Protein AF-A0A0F9M2F1-F1 (afdb_monomer_lite)

Secondary structure (DSSP, 8-state):
--TT-EEEEEEEEEEEE-TTSEEEEEEEEEEEEEEEEEEEEEEEEEEEEEETTE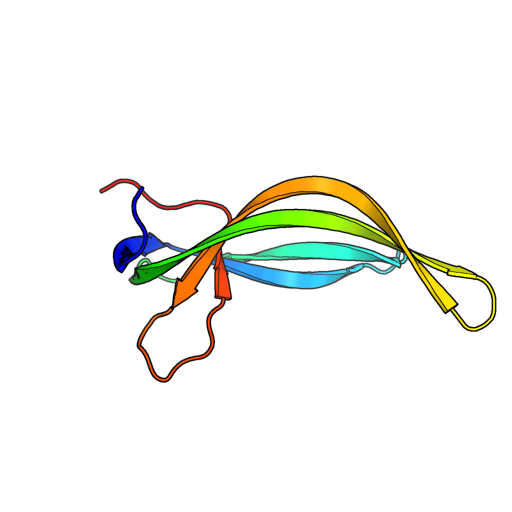EEEEEEEEEEEEEEESSTTSPPEEES--B--

Organism: NCBI:txid412755

Structure (mmCIF, N/CA/C/O backbone):
data_AF-A0A0F9M2F1-F1
#
_entry.id   AF-A0A0F9M2F1-F1
#
loop_
_atom_site.group_PDB
_atom_site.id
_atom_site.type_symbol
_atom_site.label_atom_id
_atom_site.label_alt_id
_atom_site.label_comp_id
_atom_site.label_asym_id
_atom_site.label_entity_id
_atom_site.label_seq_id
_atom_site.pdbx_PDB_ins_code
_atom_site.Cartn_x
_atom_site.Cartn_y
_atom_site.Cartn_z
_atom_site.occupancy
_atom_site.B_iso_or_equiv
_atom_site.auth_seq_id
_atom_site.auth_comp_id
_atom_site.auth_asym_id
_atom_site.auth_atom_id
_atom_site.pdbx_PDB_model_num
ATOM 1 N N . MET A 1 1 ? -10.609 -8.960 7.179 1.00 85.38 1 MET A N 1
ATOM 2 C CA . MET A 1 1 ? -10.655 -7.482 7.124 1.00 85.38 1 MET A CA 1
ATOM 3 C C . MET A 1 1 ? -11.760 -7.044 6.184 1.00 85.38 1 MET A C 1
ATOM 5 O O . MET A 1 1 ? -11.859 -7.613 5.103 1.00 85.38 1 MET A O 1
ATOM 9 N N . LYS A 1 2 ? -12.598 -6.093 6.603 1.00 91.50 2 LYS A N 1
ATOM 10 C CA . LYS A 1 2 ? -13.741 -5.568 5.841 1.00 91.50 2 LYS A CA 1
ATOM 11 C C . LYS A 1 2 ? -13.509 -4.097 5.487 1.00 91.50 2 LYS A C 1
ATOM 13 O O . LYS A 1 2 ? -12.877 -3.377 6.253 1.00 91.50 2 LYS A O 1
ATOM 18 N N . LEU A 1 3 ? -14.013 -3.651 4.338 1.00 93.62 3 LEU A N 1
ATOM 19 C CA . LEU A 1 3 ? -13.986 -2.226 3.992 1.00 93.62 3 LEU A CA 1
ATOM 20 C C . LEU A 1 3 ? -14.860 -1.431 4.974 1.00 93.62 3 LEU A C 1
ATOM 22 O O . LEU A 1 3 ? -15.851 -1.950 5.481 1.00 93.62 3 LEU A O 1
ATOM 26 N N . GLY A 1 4 ? -14.464 -0.196 5.264 1.00 92.12 4 GLY A N 1
ATOM 27 C CA . GLY A 1 4 ? -15.089 0.667 6.267 1.00 92.12 4 GLY A CA 1
ATOM 28 C C . GLY A 1 4 ? -14.674 0.369 7.711 1.00 92.12 4 GLY A C 1
ATOM 29 O O . GLY A 1 4 ? -15.015 1.141 8.601 1.00 92.12 4 GLY A O 1
ATOM 30 N N . GLN A 1 5 ? -13.923 -0.708 7.968 1.00 94.31 5 GLN A N 1
ATOM 31 C CA . GLN A 1 5 ? -13.423 -0.988 9.313 1.00 94.31 5 GLN A CA 1
ATOM 32 C C . GLN A 1 5 ? -12.309 0.006 9.696 1.00 94.31 5 GLN A C 1
ATOM 34 O O . GLN A 1 5 ? -11.482 0.389 8.860 1.00 94.31 5 GLN A O 1
ATOM 39 N N . LYS A 1 6 ? -12.262 0.366 10.978 1.00 95.12 6 LYS A N 1
ATOM 40 C CA . LYS A 1 6 ? -11.132 1.074 11.582 1.00 95.12 6 LYS A CA 1
ATOM 41 C C . LYS A 1 6 ? -9.980 0.097 11.818 1.00 95.12 6 LYS A C 1
ATOM 43 O O . LYS A 1 6 ? -10.215 -1.039 12.222 1.00 95.12 6 LYS A O 1
ATOM 48 N N . VAL A 1 7 ? -8.757 0.518 11.516 1.00 95.44 7 VAL A N 1
ATOM 49 C CA . VAL A 1 7 ? -7.535 -0.283 11.653 1.00 95.44 7 VAL A CA 1
ATOM 50 C C . VAL A 1 7 ? -6.397 0.557 12.211 1.00 95.44 7 VAL A C 1
ATOM 52 O O . VAL A 1 7 ? -6.369 1.769 12.001 1.00 95.44 7 VAL A O 1
ATOM 55 N N . LEU A 1 8 ? -5.441 -0.089 12.875 1.00 97.00 8 LEU A N 1
ATOM 56 C CA . LEU A 1 8 ? -4.226 0.558 13.357 1.00 97.00 8 LEU A CA 1
ATOM 57 C C . LEU A 1 8 ? -3.092 0.406 12.340 1.00 97.00 8 LEU A C 1
ATOM 59 O O . LEU A 1 8 ? -2.865 -0.671 11.783 1.00 97.00 8 LEU A O 1
ATOM 63 N N . ILE A 1 9 ? -2.373 1.499 12.110 1.00 96.69 9 ILE A N 1
ATOM 64 C CA . ILE A 1 9 ? -1.192 1.560 11.245 1.00 96.69 9 ILE A CA 1
ATOM 65 C C . ILE A 1 9 ? -0.078 2.328 11.951 1.00 96.69 9 ILE A C 1
ATOM 67 O O . ILE A 1 9 ? -0.353 3.154 12.813 1.00 96.69 9 ILE A O 1
ATOM 71 N N . ASN A 1 10 ? 1.164 2.108 11.541 1.00 97.25 10 ASN A N 1
ATOM 72 C CA . ASN A 1 10 ? 2.346 2.851 12.000 1.00 97.25 10 ASN A CA 1
ATOM 73 C C . ASN A 1 10 ? 3.262 3.257 10.833 1.00 97.25 10 ASN A C 1
ATOM 75 O O . ASN A 1 10 ? 4.433 3.577 11.022 1.00 97.25 10 ASN A O 1
ATOM 79 N N . HIS A 1 11 ? 2.755 3.187 9.602 1.00 97.62 11 HIS A N 1
ATOM 80 C CA . HIS A 1 11 ? 3.516 3.535 8.414 1.00 97.62 11 HIS A CA 1
ATOM 81 C C . HIS A 1 11 ? 2.603 3.919 7.252 1.00 97.62 11 HIS A C 1
ATOM 83 O O . HIS A 1 11 ? 1.401 3.655 7.276 1.00 97.62 11 HIS A O 1
ATOM 89 N N . TYR A 1 12 ? 3.190 4.489 6.205 1.00 97.31 12 TYR A N 1
ATOM 90 C CA . TYR A 1 12 ? 2.580 4.583 4.883 1.00 97.31 12 TYR A CA 1
ATOM 91 C C . TYR A 1 12 ? 3.597 4.306 3.780 1.00 97.31 12 TYR A C 1
ATOM 93 O O . TYR A 1 12 ? 4.806 4.367 3.992 1.00 97.31 12 TYR A O 1
ATOM 101 N N . LEU A 1 13 ? 3.093 3.982 2.593 1.00 97.69 13 LEU A N 1
ATOM 102 C CA . LEU A 1 13 ? 3.892 3.726 1.408 1.00 97.69 13 LEU A CA 1
ATOM 103 C C . LEU A 1 13 ? 3.976 4.976 0.538 1.00 97.69 13 LEU A C 1
ATOM 105 O O . LEU A 1 13 ? 2.958 5.549 0.140 1.00 97.69 13 LEU A O 1
ATOM 109 N N . ARG A 1 14 ? 5.201 5.354 0.182 1.00 96.81 14 ARG A N 1
ATOM 110 C CA . ARG A 1 14 ? 5.503 6.402 -0.792 1.00 96.81 14 ARG A CA 1
ATOM 111 C C . ARG A 1 14 ? 6.130 5.778 -2.028 1.00 96.81 14 ARG A C 1
ATOM 113 O O . ARG A 1 14 ? 7.055 4.982 -1.929 1.00 96.81 14 ARG A O 1
ATOM 120 N N . ARG A 1 15 ? 5.634 6.134 -3.212 1.00 94.56 15 ARG A N 1
ATOM 121 C CA . ARG A 1 15 ? 6.218 5.663 -4.472 1.00 94.56 15 ARG A CA 1
ATOM 122 C C . ARG A 1 15 ? 7.430 6.526 -4.823 1.00 94.56 15 ARG A C 1
ATOM 124 O O . ARG A 1 15 ? 7.264 7.731 -4.991 1.00 94.56 15 ARG A O 1
ATOM 131 N N . ILE A 1 16 ? 8.604 5.917 -4.975 1.00 94.62 16 ILE A N 1
ATOM 132 C CA . ILE A 1 16 ? 9.860 6.618 -5.281 1.00 94.62 16 ILE A CA 1
ATOM 133 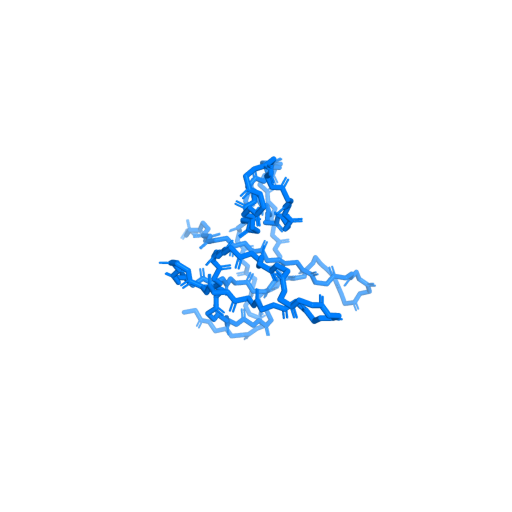C C . ILE A 1 16 ? 10.539 6.060 -6.537 1.00 94.62 16 ILE A C 1
ATOM 135 O O . ILE A 1 16 ? 10.197 4.975 -7.019 1.00 94.62 16 ILE A O 1
ATOM 139 N N . TRP A 1 17 ? 11.494 6.830 -7.053 1.00 91.62 17 TRP A N 1
ATOM 140 C CA . TRP A 1 17 ? 12.426 6.444 -8.108 1.00 91.62 17 TRP A CA 1
ATOM 141 C C . TRP A 1 17 ? 13.785 6.126 -7.494 1.00 91.62 17 TRP A C 1
ATOM 143 O O . TRP A 1 17 ? 14.284 6.910 -6.691 1.00 91.62 17 TRP A O 1
ATOM 153 N N . LYS A 1 18 ? 14.384 5.000 -7.878 1.00 88.75 18 LYS A N 1
ATOM 154 C CA . LYS A 1 18 ? 15.795 4.709 -7.611 1.00 88.75 18 LYS A CA 1
ATOM 155 C C . LYS A 1 18 ? 16.650 5.143 -8.798 1.00 88.75 18 LYS A C 1
ATOM 157 O O . LYS A 1 18 ? 16.168 5.152 -9.928 1.00 88.75 18 LYS A O 1
ATOM 162 N N . GLU A 1 19 ? 17.930 5.408 -8.545 1.00 83.38 19 GLU A N 1
ATOM 163 C CA . GLU A 1 19 ? 18.923 5.747 -9.579 1.00 83.38 19 GLU A CA 1
ATOM 164 C C . GLU A 1 19 ? 19.019 4.684 -10.683 1.00 83.38 19 GLU A C 1
ATOM 166 O O . GLU A 1 19 ? 19.264 5.007 -11.838 1.00 83.38 19 GLU A O 1
ATOM 171 N N . SER A 1 20 ? 18.722 3.421 -10.362 1.00 82.44 20 SER A N 1
ATOM 172 C CA . SER A 1 20 ? 18.664 2.317 -11.325 1.00 82.44 20 SER A CA 1
ATOM 173 C C . SER A 1 20 ? 17.467 2.357 -12.292 1.00 82.44 20 SER A C 1
ATOM 175 O O . SER A 1 20 ? 17.254 1.396 -13.026 1.00 82.44 20 SER A O 1
ATOM 177 N N . GLY A 1 21 ? 16.620 3.393 -12.246 1.00 84.69 21 GLY A N 1
ATOM 178 C CA . GLY A 1 21 ? 15.362 3.460 -13.004 1.00 84.69 21 GLY A CA 1
ATOM 179 C C . GLY A 1 21 ? 14.235 2.598 -12.415 1.00 84.69 21 GLY A C 1
ATOM 180 O O . GLY A 1 21 ? 13.151 2.483 -12.991 1.00 84.69 21 GLY A O 1
ATOM 181 N N . ALA A 1 22 ? 14.456 1.988 -11.247 1.00 89.50 22 ALA A N 1
ATOM 182 C CA . ALA A 1 22 ? 13.431 1.208 -10.567 1.00 89.50 22 ALA A CA 1
ATOM 183 C C . ALA A 1 22 ? 12.405 2.112 -9.864 1.00 89.50 22 ALA A C 1
ATOM 185 O O . ALA A 1 22 ? 12.752 3.030 -9.119 1.00 89.50 22 ALA A O 1
ATOM 186 N N . LYS A 1 23 ? 11.123 1.793 -10.045 1.00 92.19 23 LYS A N 1
ATOM 187 C CA . LYS A 1 23 ? 9.991 2.325 -9.284 1.00 92.19 23 LYS A CA 1
ATOM 188 C C . LYS A 1 23 ? 9.687 1.371 -8.138 1.00 92.19 23 LYS A C 1
ATOM 190 O O . LYS A 1 23 ? 9.243 0.245 -8.369 1.00 92.19 23 LYS A O 1
ATOM 195 N N . CYS A 1 24 ? 9.878 1.833 -6.907 1.00 94.69 24 CYS A N 1
ATOM 196 C CA . CYS A 1 24 ? 9.598 1.036 -5.715 1.00 94.69 24 CYS A CA 1
ATOM 197 C C . CYS A 1 24 ? 8.732 1.777 -4.696 1.00 94.69 24 CYS A C 1
ATOM 199 O O . CYS A 1 24 ? 8.563 2.999 -4.761 1.00 94.69 24 CYS A O 1
ATOM 201 N N . TRP A 1 25 ? 8.165 1.031 -3.751 1.00 96.00 25 TRP A N 1
ATOM 202 C CA . TRP A 1 25 ? 7.532 1.602 -2.565 1.00 96.00 25 TRP A CA 1
ATOM 203 C C . TRP A 1 25 ? 8.530 1.717 -1.417 1.00 96.00 25 TRP A C 1
ATOM 205 O O . TRP A 1 25 ? 9.204 0.759 -1.054 1.00 96.00 25 TRP A O 1
ATOM 215 N N . GLU A 1 26 ? 8.599 2.905 -0.841 1.00 95.88 26 GLU A N 1
ATOM 216 C CA . GLU A 1 26 ? 9.318 3.196 0.387 1.00 95.88 26 GLU A CA 1
ATOM 217 C C . GLU A 1 26 ? 8.326 3.231 1.550 1.00 95.88 26 GLU A C 1
ATOM 219 O O . GLU A 1 26 ? 7.260 3.844 1.445 1.00 95.88 26 GLU A O 1
ATOM 224 N N . THR A 1 27 ? 8.680 2.581 2.654 1.00 97.00 27 THR A N 1
ATOM 225 C CA . THR A 1 27 ? 7.897 2.611 3.890 1.00 97.00 27 THR A CA 1
ATOM 226 C C . THR A 1 27 ? 8.353 3.782 4.747 1.00 9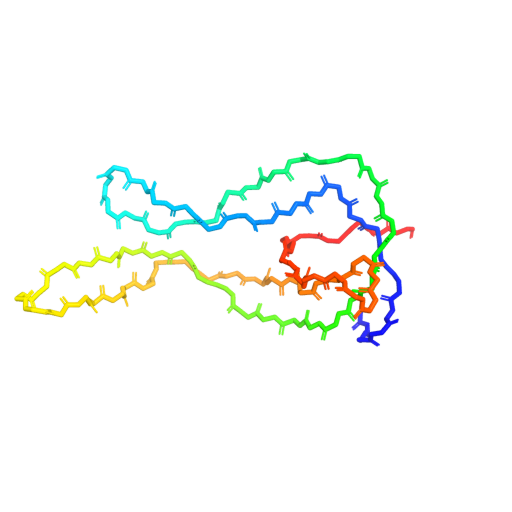7.00 27 THR A C 1
ATOM 228 O O . THR A 1 27 ? 9.503 3.825 5.175 1.00 97.00 27 THR A O 1
ATOM 231 N N . ILE A 1 28 ? 7.441 4.705 5.039 1.00 97.38 28 ILE A N 1
ATOM 232 C CA . ILE A 1 28 ? 7.678 5.814 5.962 1.00 97.38 28 ILE A CA 1
ATOM 233 C C . ILE A 1 28 ? 6.989 5.501 7.282 1.00 97.38 28 ILE A C 1
ATOM 235 O O . ILE A 1 28 ? 5.769 5.337 7.310 1.00 97.38 28 ILE A O 1
ATOM 239 N N . LEU A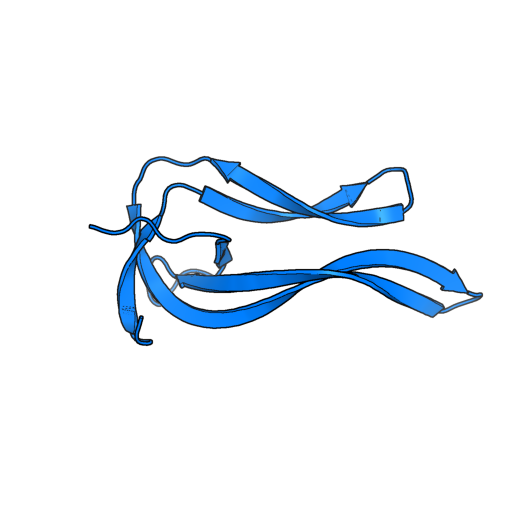 1 29 ? 7.768 5.419 8.360 1.00 97.50 29 LEU A N 1
ATOM 240 C CA . LEU A 1 29 ? 7.259 5.180 9.708 1.00 97.50 29 LEU A CA 1
ATOM 241 C C . LEU A 1 29 ? 6.595 6.438 10.275 1.00 97.50 29 LEU A C 1
ATOM 243 O O . LEU A 1 29 ? 7.040 7.559 10.029 1.00 97.50 29 LEU A O 1
ATOM 247 N N . ILE A 1 30 ? 5.532 6.233 11.042 1.00 95.75 30 ILE A N 1
ATOM 248 C CA . ILE A 1 30 ? 4.778 7.264 11.757 1.00 95.75 30 ILE A CA 1
ATOM 249 C C . ILE A 1 30 ? 4.365 6.728 13.130 1.00 95.75 30 ILE A C 1
ATOM 251 O O . ILE A 1 30 ? 4.408 5.521 13.376 1.00 95.75 30 ILE A O 1
ATOM 255 N N . GLU A 1 31 ? 3.915 7.616 14.014 1.00 96.38 31 GLU A N 1
ATOM 256 C CA . GLU A 1 31 ? 3.234 7.195 15.239 1.00 96.38 31 GLU A CA 1
ATOM 257 C C . GLU A 1 31 ? 1.996 6.350 14.918 1.00 96.38 31 GLU A C 1
ATOM 259 O O . GLU A 1 31 ? 1.300 6.583 13.921 1.00 96.38 31 GLU A O 1
ATOM 264 N N . THR A 1 32 ? 1.722 5.364 15.777 1.00 96.94 32 THR A N 1
ATOM 265 C CA . THR A 1 32 ? 0.573 4.476 15.607 1.00 96.94 32 THR A CA 1
ATOM 266 C C . THR A 1 32 ? -0.721 5.275 15.597 1.00 96.94 32 THR A C 1
ATOM 268 O O . THR A 1 32 ? -0.983 6.074 16.495 1.00 96.94 32 THR A O 1
ATOM 271 N N . LYS A 1 33 ? -1.561 5.034 14.592 1.00 94.50 33 LYS A N 1
ATOM 272 C CA . LYS A 1 33 ? -2.805 5.773 14.407 1.00 94.50 33 LYS A CA 1
ATOM 273 C C . LYS A 1 33 ? -3.928 4.894 13.871 1.00 94.50 33 LYS A C 1
ATOM 275 O O . LYS A 1 33 ? -3.701 4.003 13.054 1.00 94.50 33 LYS A O 1
ATOM 280 N N . GLU A 1 34 ? -5.150 5.199 14.303 1.00 96.19 34 GLU A N 1
ATOM 281 C CA . GLU A 1 34 ? -6.383 4.633 13.757 1.00 96.19 34 GLU A CA 1
ATOM 282 C C . GLU A 1 34 ? -6.780 5.308 12.431 1.00 96.19 34 GLU A C 1
ATOM 284 O O . GLU A 1 34 ? -6.843 6.536 12.329 1.00 96.19 34 GLU A O 1
ATOM 289 N N . VAL A 1 35 ? -7.068 4.496 11.413 1.00 95.88 35 VAL A N 1
ATOM 290 C CA . VAL A 1 35 ? -7.495 4.921 10.070 1.00 95.88 35 VAL A CA 1
ATOM 291 C C . VAL A 1 35 ? -8.617 4.027 9.543 1.00 95.88 35 VAL A C 1
ATOM 293 O O . VAL A 1 35 ? -8.829 2.923 10.037 1.00 95.88 35 VAL A O 1
ATOM 296 N N . LEU A 1 36 ? -9.334 4.474 8.512 1.00 96.06 36 LEU A N 1
ATOM 297 C CA . LEU A 1 36 ? -10.374 3.683 7.848 1.00 96.06 36 LEU A CA 1
ATOM 298 C C . LEU A 1 36 ? -9.804 2.916 6.654 1.00 96.06 36 LEU A C 1
ATOM 300 O O . LEU A 1 36 ? -9.202 3.515 5.762 1.00 96.06 36 LEU A O 1
ATOM 304 N N . LEU A 1 37 ? -10.044 1.603 6.599 1.00 96.19 37 LEU A N 1
ATOM 305 C CA . LEU A 1 37 ? -9.723 0.774 5.436 1.00 96.19 37 LEU A CA 1
ATOM 306 C C . LEU A 1 37 ? -10.769 0.975 4.337 1.00 96.19 37 LEU A C 1
ATOM 308 O O . LEU A 1 37 ? -11.923 0.590 4.501 1.00 96.19 37 LEU A O 1
ATOM 312 N N . ILE A 1 38 ? -10.362 1.508 3.187 1.00 96.69 38 ILE A N 1
ATOM 313 C CA . ILE A 1 38 ? -11.273 1.817 2.072 1.00 96.69 38 ILE A CA 1
ATOM 314 C C . ILE A 1 38 ? -10.993 0.997 0.811 1.00 96.69 38 ILE A C 1
ATOM 316 O O . ILE A 1 38 ? -11.804 0.982 -0.112 1.00 96.69 38 ILE A O 1
ATOM 320 N N . GLY A 1 39 ? -9.872 0.277 0.755 1.00 96.81 39 GLY A N 1
ATOM 321 C CA . GLY A 1 39 ? -9.575 -0.585 -0.378 1.00 96.81 39 GLY A CA 1
ATOM 322 C C . GLY A 1 39 ? -8.441 -1.562 -0.125 1.00 96.81 39 GLY A C 1
ATOM 323 O O . GLY A 1 39 ? -7.601 -1.376 0.749 1.00 96.81 39 GLY A O 1
ATOM 324 N N . ILE A 1 40 ? -8.411 -2.611 -0.936 1.00 97.00 40 ILE A N 1
ATOM 325 C CA . ILE A 1 40 ? -7.314 -3.574 -1.002 1.00 97.00 40 ILE A CA 1
ATOM 326 C C . ILE A 1 40 ? -6.930 -3.692 -2.474 1.00 97.00 40 ILE A C 1
ATOM 328 O O . ILE A 1 40 ? -7.809 -3.834 -3.331 1.00 97.00 40 ILE A O 1
ATOM 332 N N . ARG A 1 41 ? -5.641 -3.569 -2.782 1.00 96.25 41 ARG A N 1
ATOM 333 C CA . ARG A 1 41 ? -5.116 -3.623 -4.150 1.00 96.25 41 ARG A CA 1
ATOM 334 C C . ARG A 1 41 ? -3.852 -4.463 -4.199 1.00 96.25 41 ARG A C 1
ATOM 336 O O . ARG A 1 41 ? -3.114 -4.537 -3.221 1.00 96.25 41 ARG A O 1
ATOM 343 N N . THR A 1 42 ? -3.593 -5.055 -5.355 1.00 97.00 42 THR A N 1
ATOM 344 C CA . THR A 1 42 ? -2.266 -5.575 -5.672 1.00 97.00 42 THR A CA 1
ATOM 345 C C . THR A 1 42 ? -1.419 -4.405 -6.149 1.00 97.00 42 THR A C 1
ATOM 347 O O . THR A 1 42 ? -1.770 -3.735 -7.118 1.00 97.00 42 THR A O 1
ATOM 350 N N . LEU A 1 43 ? -0.334 -4.133 -5.436 1.00 96.56 43 LEU A N 1
ATOM 351 C CA . LEU A 1 43 ? 0.685 -3.171 -5.822 1.00 96.56 43 LEU A CA 1
ATOM 352 C C . LEU A 1 43 ? 1.872 -3.925 -6.410 1.00 96.56 43 LEU A C 1
ATOM 354 O O . LEU A 1 43 ? 2.070 -5.105 -6.117 1.00 96.56 43 LEU A O 1
ATOM 358 N N . SER A 1 44 ? 2.664 -3.242 -7.227 1.00 96.31 44 SER A N 1
ATOM 359 C CA . SER A 1 44 ? 3.900 -3.804 -7.754 1.00 96.31 44 SER A CA 1
ATOM 360 C C . SER A 1 44 ? 5.073 -2.864 -7.580 1.00 96.31 44 SER A C 1
ATOM 362 O O . SER A 1 44 ? 4.901 -1.646 -7.540 1.00 96.31 44 SER A O 1
ATOM 364 N N . ASP A 1 45 ? 6.259 -3.443 -7.500 1.00 95.06 45 ASP A N 1
ATOM 365 C CA . ASP A 1 45 ? 7.523 -2.788 -7.824 1.00 95.06 45 ASP A CA 1
ATOM 366 C C . ASP A 1 45 ? 7.930 -3.180 -9.236 1.00 95.06 45 ASP A C 1
ATOM 368 O O . ASP A 1 45 ? 7.446 -4.183 -9.760 1.00 95.06 45 ASP A O 1
ATOM 372 N N . GLY A 1 46 ? 8.783 -2.382 -9.868 1.00 93.62 46 GLY A N 1
ATOM 373 C CA . GLY A 1 46 ? 9.194 -2.653 -11.236 1.00 93.62 46 GLY A CA 1
ATOM 374 C C . GLY A 1 46 ? 10.236 -1.685 -11.752 1.00 93.62 46 GLY A C 1
ATOM 375 O O . GLY A 1 46 ? 10.649 -0.754 -11.061 1.00 93.62 46 GLY A O 1
ATOM 376 N N . ILE A 1 47 ? 10.651 -1.911 -12.986 1.00 92.06 47 ILE A N 1
ATOM 377 C CA . ILE A 1 47 ? 11.584 -1.050 -13.708 1.00 92.06 47 ILE A CA 1
ATOM 378 C C . ILE A 1 47 ? 10.774 -0.283 -14.744 1.00 92.06 47 ILE A C 1
ATOM 380 O O . ILE A 1 47 ? 9.937 -0.877 -15.423 1.00 92.06 47 ILE A O 1
ATOM 384 N N . MET A 1 48 ? 10.997 1.026 -14.843 1.00 88.31 48 MET A N 1
ATOM 385 C CA . MET A 1 48 ? 10.497 1.788 -15.983 1.00 88.31 48 MET A CA 1
ATOM 386 C C . MET A 1 48 ? 11.643 1.955 -16.969 1.00 88.31 48 MET A C 1
ATOM 388 O O . MET A 1 48 ? 12.686 2.494 -16.607 1.00 88.31 48 MET A O 1
ATOM 392 N N . GLN A 1 49 ? 11.463 1.445 -18.179 1.00 83.94 49 GLN A N 1
ATOM 393 C CA . GLN A 1 49 ? 12.436 1.561 -19.255 1.00 83.94 49 GLN A CA 1
ATOM 394 C C . GLN A 1 49 ? 11.934 2.583 -20.268 1.00 83.94 49 GLN A C 1
ATOM 396 O O . GLN A 1 49 ? 10.729 2.800 -20.420 1.00 83.94 49 GLN A O 1
ATOM 401 N N . TRP A 1 50 ? 12.882 3.259 -20.903 1.00 80.38 50 TRP A N 1
ATOM 402 C CA . TRP A 1 50 ? 12.600 4.201 -21.972 1.00 80.38 50 TRP A CA 1
ATOM 403 C C . TRP A 1 50 ? 12.808 3.478 -23.299 1.00 80.38 50 TRP A C 1
ATOM 405 O O . TRP A 1 50 ? 13.904 2.989 -23.571 1.00 80.38 50 TRP A O 1
ATOM 415 N N . GLU A 1 51 ? 11.749 3.378 -24.096 1.00 75.50 51 GLU A N 1
ATOM 416 C CA . GLU A 1 51 ? 11.750 2.717 -25.401 1.00 75.50 51 GLU A CA 1
ATOM 417 C C . GLU A 1 51 ? 11.285 3.727 -26.455 1.00 75.50 51 GLU A C 1
ATOM 419 O O . GLU A 1 51 ? 10.101 3.817 -26.787 1.00 75.50 51 GLU A O 1
ATOM 424 N N . GLY A 1 52 ? 12.220 4.547 -26.945 1.00 80.06 52 GLY A N 1
ATOM 425 C CA . GLY A 1 52 ? 11.875 5.700 -27.781 1.00 80.06 52 GLY A CA 1
ATOM 426 C C . GLY A 1 52 ? 11.010 6.688 -26.996 1.00 80.06 52 GLY A C 1
ATOM 427 O O . GLY A 1 52 ? 11.285 6.942 -25.835 1.00 80.06 52 GLY A O 1
ATOM 428 N N . ASP A 1 53 ? 9.927 7.204 -27.573 1.00 82.94 53 ASP A N 1
ATOM 429 C CA . ASP A 1 53 ? 9.091 8.230 -26.922 1.00 82.94 53 ASP A CA 1
ATOM 430 C C . ASP A 1 53 ? 8.146 7.702 -25.821 1.00 82.94 53 ASP A C 1
ATOM 432 O O . ASP A 1 53 ? 7.332 8.456 -25.279 1.00 82.94 53 ASP A O 1
ATOM 436 N N . TYR A 1 54 ? 8.235 6.417 -25.468 1.00 80.12 54 TYR A N 1
ATOM 437 C CA . TYR A 1 54 ? 7.329 5.769 -24.521 1.00 80.12 54 TYR A CA 1
ATOM 438 C C . TYR A 1 54 ? 8.059 5.198 -23.307 1.00 80.12 54 TYR A C 1
ATOM 440 O O . TYR A 1 54 ? 9.212 4.772 -23.361 1.00 80.12 54 TYR A O 1
ATOM 448 N N . TYR A 1 55 ? 7.332 5.154 -22.191 1.00 79.00 55 TYR A N 1
ATOM 449 C CA . TYR A 1 55 ? 7.760 4.454 -20.988 1.00 79.00 55 TYR A CA 1
ATOM 450 C C . TYR A 1 55 ? 7.100 3.079 -20.927 1.00 79.00 55 TYR A C 1
ATOM 452 O O . TYR A 1 55 ? 5.872 2.986 -20.857 1.00 79.00 55 TYR A O 1
ATOM 460 N N . SER A 1 56 ? 7.907 2.020 -20.886 1.00 88.38 56 SER A N 1
ATOM 461 C CA . SER A 1 56 ? 7.445 0.672 -20.562 1.00 88.38 56 SER A CA 1
ATOM 462 C C . SER A 1 56 ? 7.649 0.425 -19.064 1.00 88.38 56 SER A C 1
ATOM 464 O O . SER A 1 56 ? 8.712 0.700 -18.508 1.00 88.38 56 SER A O 1
ATOM 466 N N . TYR A 1 57 ? 6.610 -0.035 -18.359 1.00 89.56 57 TYR A N 1
ATOM 467 C CA . TYR A 1 57 ? 6.728 -0.435 -16.953 1.00 89.56 57 TYR A CA 1
ATOM 468 C C . TYR A 1 57 ? 6.683 -1.955 -16.842 1.00 89.56 57 TYR A C 1
ATOM 470 O O . TYR A 1 57 ? 5.650 -2.574 -17.096 1.00 89.56 57 TYR A O 1
ATOM 478 N N . SER A 1 58 ? 7.794 -2.532 -16.395 1.00 93.12 58 SER A N 1
ATOM 479 C CA . SER A 1 58 ? 7.965 -3.970 -16.210 1.00 93.12 58 SER A CA 1
ATOM 480 C C . SER A 1 58 ? 7.925 -4.302 -14.716 1.00 93.12 58 SER A C 1
ATOM 482 O O . SER A 1 58 ? 8.908 -4.045 -14.009 1.00 93.12 58 SER A O 1
ATOM 484 N N . PRO A 1 59 ? 6.800 -4.826 -14.188 1.00 93.62 59 PRO A N 1
ATOM 485 C CA . PRO A 1 59 ? 6.695 -5.186 -12.780 1.00 93.62 59 PRO A CA 1
ATOM 486 C C . PRO A 1 59 ? 7.605 -6.376 -12.453 1.00 93.62 59 PRO A C 1
ATOM 488 O O . PRO A 1 59 ? 7.669 -7.344 -13.204 1.00 93.62 59 PRO A O 1
ATOM 491 N N . THR A 1 60 ? 8.287 -6.319 -11.313 1.00 94.38 60 THR A N 1
ATOM 492 C CA . THR A 1 60 ? 9.216 -7.358 -10.842 1.00 94.38 60 THR A CA 1
ATOM 493 C C . THR A 1 60 ? 8.701 -8.095 -9.615 1.00 94.38 60 THR A 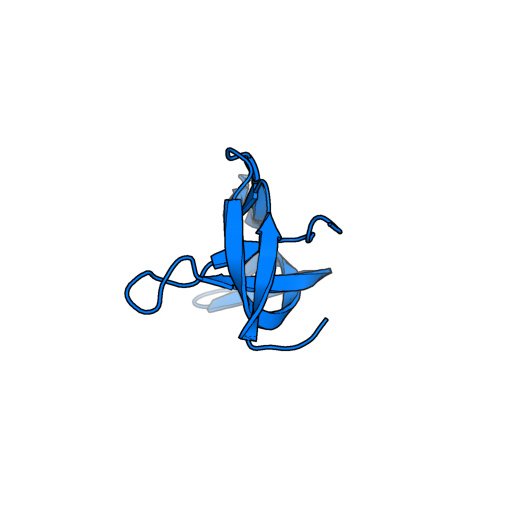C 1
ATOM 495 O O . THR A 1 60 ? 8.969 -9.279 -9.457 1.00 94.38 60 THR A O 1
ATOM 498 N N . ASN A 1 61 ? 7.943 -7.417 -8.752 1.00 94.06 61 ASN A N 1
ATOM 499 C CA . ASN A 1 61 ? 7.366 -7.999 -7.545 1.00 94.06 61 ASN A CA 1
ATOM 500 C C . ASN A 1 61 ? 5.949 -7.485 -7.350 1.00 94.06 61 ASN A C 1
ATOM 502 O O . ASN A 1 61 ? 5.685 -6.306 -7.582 1.00 94.06 61 ASN A O 1
ATOM 506 N N . PHE A 1 62 ? 5.061 -8.346 -6.862 1.00 96.12 62 PHE A N 1
ATOM 507 C CA . PHE A 1 62 ? 3.693 -7.987 -6.508 1.00 96.12 62 PHE A CA 1
ATOM 508 C C . PHE A 1 62 ? 3.460 -8.222 -5.024 1.00 96.12 62 PHE A C 1
ATOM 510 O O . PHE A 1 62 ? 3.932 -9.203 -4.454 1.00 96.12 62 PHE A O 1
ATOM 517 N N . PHE A 1 63 ? 2.704 -7.333 -4.394 1.00 95.88 63 PHE A N 1
ATOM 518 C CA . PHE A 1 63 ? 2.314 -7.488 -3.002 1.00 95.88 63 PHE A CA 1
ATOM 519 C C . PHE A 1 63 ? 0.969 -6.824 -2.734 1.00 95.88 63 PHE A C 1
ATOM 521 O O . PHE A 1 63 ? 0.463 -6.013 -3.509 1.00 95.88 63 PHE A O 1
ATOM 528 N N . LYS A 1 64 ? 0.369 -7.187 -1.607 1.00 96.38 64 LYS A N 1
ATOM 529 C CA . LYS A 1 64 ? -0.911 -6.637 -1.178 1.00 96.38 64 LYS A CA 1
ATOM 530 C C . LYS A 1 64 ? -0.706 -5.270 -0.524 1.00 96.38 64 LYS A C 1
ATOM 532 O O . LYS A 1 64 ? 0.049 -5.156 0.433 1.00 96.38 64 LYS A O 1
ATOM 537 N N . GLY A 1 65 ? -1.405 -4.255 -1.019 1.00 97.19 65 GLY A N 1
ATOM 538 C CA . GLY A 1 65 ? -1.486 -2.928 -0.420 1.00 97.19 65 GLY A CA 1
ATOM 539 C C . GLY A 1 65 ? -2.888 -2.638 0.105 1.00 97.19 65 GLY A C 1
ATOM 540 O O . GLY A 1 65 ? -3.895 -2.955 -0.539 1.00 97.19 65 GLY A O 1
ATOM 541 N N . TYR A 1 66 ? -2.957 -2.006 1.268 1.00 97.56 66 TYR A N 1
ATOM 542 C CA . TYR A 1 66 ? -4.198 -1.561 1.891 1.00 97.56 66 TYR A CA 1
ATOM 543 C C . TYR A 1 66 ? -4.344 -0.058 1.684 1.00 97.56 66 TYR A C 1
ATOM 545 O O . TYR A 1 66 ? -3.487 0.711 2.107 1.00 97.56 66 TYR A O 1
ATOM 553 N N . LEU A 1 67 ? -5.410 0.362 1.008 1.00 97.56 67 LEU A N 1
ATOM 554 C CA . LEU A 1 67 ? -5.742 1.769 0.826 1.00 97.56 67 LEU A CA 1
ATOM 555 C C . LEU A 1 67 ? -6.537 2.236 2.040 1.00 97.56 67 LEU A C 1
ATOM 557 O O . LEU A 1 67 ? -7.620 1.711 2.316 1.00 97.56 67 LEU A O 1
ATOM 561 N N . VAL A 1 68 ? -6.000 3.219 2.748 1.00 97.00 68 VAL A N 1
ATOM 562 C CA . VAL A 1 68 ? -6.578 3.749 3.980 1.00 97.00 68 VAL A CA 1
ATOM 563 C C . VAL A 1 68 ? -6.750 5.257 3.895 1.00 97.00 68 VAL A C 1
ATOM 565 O O . VAL A 1 68 ? -6.123 5.933 3.075 1.00 97.00 68 VAL A O 1
ATOM 568 N N . VAL A 1 69 ? -7.608 5.797 4.754 1.00 96.75 69 VAL A N 1
ATOM 569 C CA . VAL A 1 69 ? -7.793 7.238 4.890 1.00 96.75 69 VAL A CA 1
ATOM 570 C C . VAL A 1 69 ? -7.963 7.624 6.357 1.00 96.75 69 VAL A C 1
ATOM 572 O O . VAL A 1 69 ? -8.587 6.909 7.137 1.00 96.75 69 VAL A O 1
ATOM 575 N N . ASN A 1 70 ? -7.382 8.761 6.733 1.00 91.50 70 ASN A N 1
ATOM 576 C CA . ASN A 1 70 ? -7.497 9.320 8.081 1.00 91.50 70 ASN A CA 1
ATOM 577 C C . ASN A 1 70 ? -8.911 9.847 8.367 1.00 91.50 70 ASN A C 1
ATOM 579 O O . ASN A 1 70 ? -9.448 9.645 9.448 1.00 91.50 70 ASN A O 1
ATOM 583 N N . ASP A 1 71 ? -9.480 10.562 7.401 1.00 85.38 71 ASP A N 1
ATOM 584 C CA . ASP A 1 71 ? -10.802 11.176 7.460 1.00 85.38 71 ASP A CA 1
ATOM 585 C C . ASP A 1 71 ? -11.332 11.347 6.027 1.00 85.38 71 ASP A C 1
ATOM 587 O O . ASP A 1 71 ? -10.568 11.274 5.067 1.00 85.38 71 ASP A O 1
ATOM 591 N N . LEU A 1 72 ? -12.631 11.593 5.860 1.00 77.00 72 LEU A N 1
ATOM 592 C CA . LEU A 1 72 ? -13.260 11.696 4.535 1.00 77.00 72 LEU A CA 1
ATOM 593 C C . LEU A 1 72 ? -12.768 12.887 3.682 1.00 77.00 72 LEU A C 1
ATOM 595 O O . LEU A 1 72 ? -13.094 12.949 2.500 1.00 77.00 72 LEU A O 1
ATOM 599 N N . LYS A 1 73 ? -12.013 13.839 4.251 1.00 80.38 73 LYS A N 1
ATOM 600 C CA . LYS A 1 73 ? -11.518 15.040 3.555 1.00 80.38 73 LYS A CA 1
ATOM 601 C C . LYS A 1 73 ? -10.066 14.901 3.091 1.00 80.38 73 LYS A C 1
ATOM 603 O O . LYS A 1 73 ? -9.635 15.634 2.201 1.00 80.38 73 LYS A O 1
ATOM 608 N N . ARG A 1 74 ? -9.286 13.997 3.688 1.00 85.00 74 ARG A N 1
ATOM 609 C CA . ARG A 1 74 ? -7.875 13.777 3.347 1.00 85.00 74 ARG A CA 1
ATOM 610 C C . ARG A 1 74 ? -7.711 12.803 2.185 1.00 85.00 74 ARG A C 1
ATOM 612 O O . ARG A 1 74 ? -8.511 11.898 1.973 1.00 85.00 74 ARG A O 1
ATOM 619 N N . LYS A 1 75 ? -6.611 12.970 1.444 1.00 92.88 75 LYS A N 1
ATOM 620 C CA . LYS A 1 75 ? -6.238 12.051 0.363 1.00 92.88 75 LYS A CA 1
ATOM 621 C C . LYS A 1 75 ? -5.921 10.657 0.937 1.00 92.88 75 LYS A C 1
ATOM 623 O O . LYS A 1 75 ? -5.183 10.579 1.924 1.00 92.88 75 LYS A O 1
ATOM 628 N N . PRO A 1 76 ? -6.440 9.575 0.331 1.00 96.19 76 PRO A N 1
ATOM 629 C CA . PRO A 1 76 ? -6.067 8.215 0.693 1.00 96.19 76 PRO A CA 1
ATOM 630 C C . PRO A 1 76 ? -4.583 7.934 0.461 1.00 96.19 76 PRO A C 1
ATOM 632 O O . PRO A 1 76 ? -3.950 8.537 -0.407 1.00 96.19 76 PRO A O 1
ATOM 635 N N . PHE A 1 77 ? -4.048 6.972 1.200 1.00 96.81 77 PHE A N 1
ATOM 636 C CA . PHE A 1 77 ? -2.676 6.498 1.048 1.00 96.81 77 PHE A CA 1
ATOM 637 C C . PHE A 1 77 ? -2.601 4.992 1.294 1.00 96.81 77 PHE A C 1
ATOM 639 O O . PHE A 1 77 ? -3.513 4.392 1.864 1.00 96.81 77 PHE A O 1
ATOM 646 N N . PHE A 1 78 ? -1.527 4.366 0.819 1.00 97.88 78 PHE A N 1
ATOM 647 C CA . PHE A 1 78 ? -1.338 2.927 0.953 1.00 97.88 78 PHE A CA 1
ATOM 648 C C . PHE A 1 78 ? -0.507 2.578 2.186 1.00 97.88 78 PHE A C 1
ATOM 650 O O . PHE A 1 78 ? 0.409 3.313 2.544 1.00 97.88 78 PHE A O 1
ATOM 657 N N . VAL A 1 79 ? -0.787 1.422 2.779 1.00 97.38 79 VAL A N 1
ATOM 658 C CA . VAL A 1 79 ? 0.051 0.751 3.783 1.00 97.38 79 VAL A CA 1
ATOM 659 C C . VAL A 1 79 ? 0.281 -0.700 3.354 1.00 97.38 79 VAL A C 1
ATOM 661 O O . VAL A 1 79 ? -0.533 -1.265 2.614 1.00 97.38 79 VAL A O 1
ATOM 664 N N . LYS A 1 80 ? 1.395 -1.306 3.771 1.00 95.12 80 LYS A N 1
ATOM 665 C CA . LYS A 1 80 ? 1.723 -2.699 3.418 1.00 95.12 80 LYS A CA 1
ATOM 666 C C . LYS A 1 80 ? 1.123 -3.686 4.411 1.00 95.12 80 LYS A C 1
ATOM 668 O O . LYS A 1 80 ? 0.703 -4.774 4.028 1.00 95.12 80 LYS A O 1
ATOM 673 N N . GLU A 1 81 ? 1.040 -3.280 5.670 1.00 94.50 81 GLU A N 1
ATOM 674 C CA . GLU A 1 81 ? 0.584 -4.112 6.777 1.00 94.50 81 GLU A CA 1
ATOM 675 C C . GLU A 1 81 ? -0.376 -3.325 7.669 1.00 94.50 81 GLU A C 1
ATOM 677 O O . GLU A 1 81 ? -0.339 -2.096 7.729 1.00 94.50 81 GLU A O 1
ATOM 682 N N . ILE A 1 82 ? -1.262 -4.055 8.336 1.00 94.50 82 ILE A N 1
ATOM 683 C CA . ILE A 1 82 ? -2.198 -3.523 9.321 1.00 94.50 82 ILE A CA 1
ATOM 684 C C . ILE A 1 82 ? -1.859 -4.189 10.647 1.00 94.50 82 ILE A C 1
ATOM 686 O O . ILE A 1 82 ? -1.692 -5.408 10.692 1.00 94.50 82 ILE A O 1
ATOM 690 N N . LEU A 1 83 ? -1.759 -3.392 11.708 1.00 90.62 83 LEU A N 1
ATOM 691 C CA . LEU A 1 83 ? -1.539 -3.907 13.050 1.00 90.62 83 LEU A CA 1
ATOM 692 C C . LEU A 1 83 ? -2.843 -4.551 13.529 1.00 90.62 83 LEU A C 1
ATOM 694 O O . LEU A 1 83 ? -3.912 -3.937 13.456 1.00 90.62 83 LEU A O 1
ATOM 698 N N . LEU A 1 84 ? -2.760 -5.803 13.972 1.00 74.69 84 LEU A N 1
ATOM 699 C CA . LEU A 1 84 ? -3.874 -6.462 14.641 1.00 74.69 84 LEU A CA 1
ATOM 700 C C . LEU A 1 84 ? -3.966 -5.898 16.060 1.00 74.69 84 LEU A C 1
ATOM 702 O O . LEU A 1 84 ? -2.967 -5.875 16.777 1.00 74.69 84 LEU A O 1
ATOM 706 N N . SER A 1 85 ? -5.150 -5.399 16.409 1.00 58.59 85 SER A N 1
ATOM 707 C CA . SER A 1 85 ? -5.532 -5.053 17.781 1.00 58.59 85 SER A CA 1
ATOM 708 C C . SER A 1 85 ? -5.744 -6.304 18.616 1.00 58.59 85 SER A C 1
ATOM 710 O O . SER A 1 85 ? -6.403 -7.221 18.065 1.00 58.59 85 SER A O 1
#

Foldseek 3Di:
DDAFDKFKDFWFWDWDADPQQKTDTDIDGHPIDIWGFHDKDKDFIFHWDDDDPDTDTDTDDIAIWTWIGRDPVDDITTDRDTDDD

pLDDT: mean 91.99, std 7.0, range [58.59, 97.88]

Radius of gyration: 14.92 Å; chains: 1; bounding box: 34×23×46 Å

Sequence (85 aa):
MKLGQKVLINHYLRRIWKESG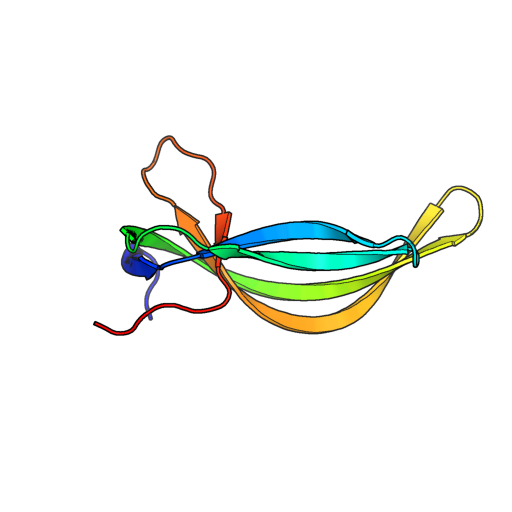AKCWETILIETKEVLLIGIRTLSDGIMQWEGDYYSYSPTNFFKGYLVVNDLKRKPFFVKEILLS